Protein AF-A0A3B9W2B0-F1 (afdb_monomer_lite)

Radius of gyration: 23.86 Å; chains: 1; bounding box: 33×15×78 Å

pLDDT: mean 93.11, std 9.09, range [56.72, 98.31]

Secondary structure (DSSP, 8-state):
-HHHHHTSSS--EES--HHHHHHHHHTT--EE-THHHHHHHHHHHHHHHHHHHHHHHHHHHHHHT----

Sequence (69 aa):
DIPLLTLVGHPVAINPDSRLRRHARDNNWPVYDFRSGRRAATLGLKAATAGGAVYGLWRGYSRMRGPRN

Structure (mmCIF, N/CA/C/O backbone):
data_AF-A0A3B9W2B0-F1
#
_entry.id   AF-A0A3B9W2B0-F1
#
loop_
_atom_site.group_PDB
_atom_site.id
_atom_site.type_symbol
_atom_site.label_atom_id
_atom_site.label_alt_id
_atom_site.label_comp_id
_atom_site.label_asym_id
_atom_site.label_entity_id
_atom_site.label_seq_id
_atom_site.pdbx_PDB_ins_code
_atom_site.Cartn_x
_atom_site.Cartn_y
_atom_site.Cartn_z
_atom_site.occupancy
_atom_site.B_iso_or_equiv
_atom_site.auth_seq_id
_atom_site.auth_comp_id
_atom_s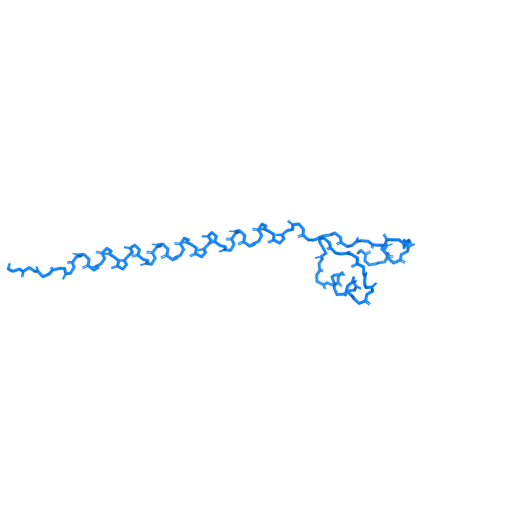ite.auth_asym_id
_atom_site.auth_atom_id
_atom_site.pdbx_PDB_model_num
ATOM 1 N N . ASP A 1 1 ? -0.506 -7.841 13.517 1.00 89.19 1 ASP A N 1
ATOM 2 C CA . ASP A 1 1 ? -0.758 -6.419 13.856 1.00 89.19 1 ASP A CA 1
ATOM 3 C C . ASP A 1 1 ? -2.181 -6.124 14.303 1.00 89.19 1 ASP A C 1
ATOM 5 O O . ASP A 1 1 ? -2.352 -5.307 15.194 1.00 89.19 1 ASP A O 1
ATOM 9 N N . ILE A 1 2 ? -3.195 -6.797 13.743 1.00 95.38 2 ILE A N 1
ATOM 10 C CA . ILE A 1 2 ? -4.606 -6.581 14.114 1.00 95.38 2 ILE A CA 1
ATOM 11 C C . ILE A 1 2 ? -4.853 -6.588 15.639 1.00 95.38 2 ILE A C 1
ATOM 13 O O . ILE A 1 2 ? -5.478 -5.637 16.101 1.00 95.38 2 ILE A O 1
ATOM 17 N N . PRO A 1 3 ? -4.354 -7.562 16.439 1.00 96.56 3 PRO A N 1
ATOM 18 C CA . PRO A 1 3 ? -4.643 -7.582 17.875 1.00 96.56 3 PRO A CA 1
ATOM 19 C C . PRO A 1 3 ? -4.196 -6.308 18.596 1.00 96.56 3 PRO A C 1
ATOM 21 O O . PRO A 1 3 ? -4.958 -5.750 19.369 1.00 96.56 3 PRO A O 1
ATOM 24 N N . LEU A 1 4 ? -2.998 -5.807 18.288 1.00 96.69 4 LEU A N 1
ATOM 25 C CA . LEU A 1 4 ? -2.467 -4.581 18.883 1.00 96.69 4 LEU A CA 1
ATOM 26 C C . LEU A 1 4 ? -3.268 -3.349 18.439 1.00 96.69 4 LEU A C 1
ATOM 28 O O . LEU A 1 4 ? -3.665 -2.538 19.268 1.00 96.69 4 LEU A O 1
ATOM 32 N N . LEU A 1 5 ? -3.518 -3.216 17.133 1.00 97.12 5 LEU A N 1
ATOM 33 C CA . LEU A 1 5 ? -4.216 -2.054 16.574 1.00 97.12 5 LEU A CA 1
ATOM 34 C C . LEU A 1 5 ? -5.681 -1.977 17.024 1.00 97.12 5 LEU A C 1
ATOM 36 O O . LEU A 1 5 ? -6.228 -0.891 17.135 1.00 97.12 5 LEU A O 1
ATOM 40 N N . THR A 1 6 ? -6.303 -3.107 17.350 1.00 96.50 6 THR A N 1
ATOM 41 C CA . THR A 1 6 ? -7.681 -3.124 17.867 1.00 96.50 6 THR A CA 1
ATOM 42 C C . THR A 1 6 ? -7.779 -2.562 19.292 1.00 96.50 6 THR A C 1
ATOM 44 O O . THR A 1 6 ? -8.855 -2.159 19.715 1.00 96.50 6 THR A O 1
ATOM 47 N N . LEU A 1 7 ? -6.673 -2.520 20.043 1.00 97.19 7 LEU A N 1
ATOM 48 C CA . LEU A 1 7 ? -6.656 -2.063 21.438 1.00 97.19 7 LEU A CA 1
ATOM 49 C C . LEU A 1 7 ? -6.424 -0.552 21.591 1.00 97.19 7 LEU A C 1
ATOM 51 O O . LEU A 1 7 ? -6.572 -0.026 22.692 1.00 97.19 7 LEU A O 1
ATOM 55 N N . VAL A 1 8 ? -6.028 0.151 20.527 1.00 96.75 8 VAL A N 1
ATOM 56 C CA . VAL A 1 8 ? -5.741 1.593 20.581 1.00 96.75 8 VAL A CA 1
ATOM 57 C C . VAL A 1 8 ? -6.953 2.415 20.150 1.00 96.75 8 VAL A C 1
ATOM 59 O O . VAL A 1 8 ? -7.753 1.975 19.333 1.00 96.75 8 VAL A O 1
ATOM 62 N N . GLY A 1 9 ? -7.065 3.650 20.645 1.00 97.44 9 GLY A N 1
ATOM 63 C CA . GLY A 1 9 ? -8.186 4.531 20.288 1.00 97.44 9 GLY A CA 1
ATOM 64 C C . GLY A 1 9 ? -8.174 5.032 18.836 1.00 97.44 9 GLY A C 1
ATOM 65 O O . GLY A 1 9 ? -9.229 5.328 18.289 1.00 97.44 9 GLY A O 1
ATOM 66 N N . HIS A 1 10 ? -6.997 5.116 18.202 1.00 97.50 10 HIS A N 1
ATOM 67 C CA . HIS A 1 10 ? -6.830 5.676 16.852 1.00 97.50 10 HIS A CA 1
ATOM 68 C C . HIS A 1 10 ? -5.892 4.801 16.001 1.00 97.50 10 HIS A C 1
ATOM 70 O O . HIS A 1 10 ? -4.714 5.128 15.831 1.00 97.50 10 HIS A O 1
ATOM 76 N N . PRO A 1 11 ? -6.367 3.649 15.504 1.00 98.12 11 PRO A N 1
ATOM 77 C CA . PRO A 1 11 ? -5.541 2.745 14.715 1.00 98.12 11 PRO A CA 1
ATOM 78 C C . PRO A 1 11 ? -5.242 3.292 13.319 1.00 98.12 11 PRO A C 1
ATOM 80 O O . PRO A 1 11 ? -6.106 3.850 12.648 1.00 98.12 11 PRO A O 1
ATOM 83 N N . VAL A 1 12 ? -4.014 3.061 12.851 1.00 98.12 12 VAL A N 1
ATOM 84 C CA . VAL A 1 12 ? -3.561 3.391 11.493 1.00 98.12 12 VAL A CA 1
ATOM 85 C C . VAL A 1 12 ? -2.743 2.225 10.947 1.00 98.12 12 VAL A C 1
ATOM 87 O O . VAL A 1 12 ? -1.799 1.758 11.584 1.00 98.12 12 VAL A O 1
ATOM 90 N N . ALA A 1 13 ? -3.078 1.752 9.748 1.00 98.06 13 ALA A N 1
ATOM 91 C CA . ALA A 1 13 ? -2.392 0.638 9.106 1.00 98.06 13 ALA A CA 1
ATOM 92 C C . ALA A 1 13 ? -1.287 1.140 8.160 1.00 98.06 13 ALA A C 1
ATOM 94 O O . ALA A 1 13 ? -1.552 1.604 7.048 1.00 98.06 13 ALA A O 1
ATOM 95 N N . ILE A 1 14 ? -0.028 1.009 8.584 1.00 96.69 14 ILE A N 1
ATOM 96 C CA . ILE A 1 14 ? 1.151 1.379 7.789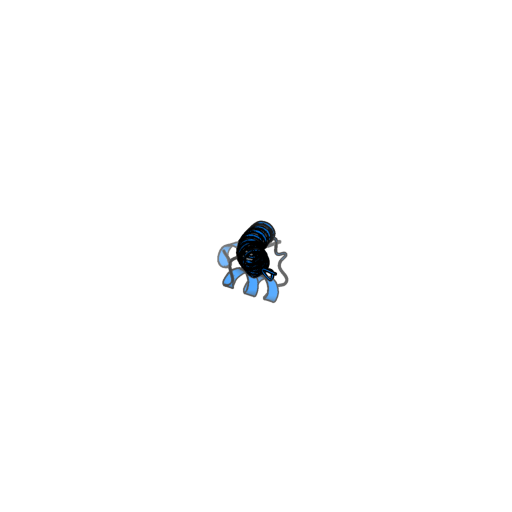 1.00 96.69 14 ILE A CA 1
ATOM 97 C C . ILE A 1 14 ? 1.700 0.158 7.055 1.00 96.69 14 ILE A C 1
ATOM 99 O O . ILE A 1 14 ? 1.955 -0.878 7.658 1.00 96.69 14 ILE A O 1
ATOM 103 N N . ASN A 1 15 ? 1.916 0.288 5.746 1.00 96.19 15 ASN A N 1
ATOM 104 C CA . ASN A 1 15 ? 2.420 -0.765 4.868 1.00 96.19 15 ASN A CA 1
ATOM 105 C C . ASN A 1 15 ? 1.739 -2.132 5.109 1.00 96.19 15 ASN A C 1
ATOM 107 O O . ASN A 1 15 ? 2.441 -3.148 5.190 1.00 96.19 15 ASN A O 1
ATOM 111 N N . PRO A 1 16 ? 0.395 -2.203 5.199 1.00 96.81 16 PRO A N 1
ATOM 112 C CA . PRO A 1 16 ? -0.266 -3.420 5.638 1.00 96.81 16 PRO A CA 1
ATOM 113 C C . PRO A 1 16 ? -0.080 -4.557 4.637 1.00 96.81 16 PRO A C 1
ATOM 115 O O . PRO A 1 16 ? -0.020 -4.339 3.415 1.00 96.81 16 PRO A O 1
ATOM 118 N N . ASP A 1 17 ? -0.040 -5.778 5.163 1.00 96.25 17 ASP A N 1
ATOM 119 C CA . ASP A 1 17 ? -0.260 -6.986 4.375 1.00 96.25 17 ASP A CA 1
ATOM 120 C C . ASP A 1 17 ? -1.731 -7.096 3.916 1.00 96.25 17 ASP A C 1
ATOM 122 O O . ASP A 1 17 ? -2.570 -6.228 4.176 1.00 96.25 17 ASP A O 1
ATOM 126 N N . SER A 1 18 ? -2.059 -8.152 3.172 1.00 96.62 18 SER A N 1
ATOM 127 C CA . SER A 1 18 ? -3.402 -8.332 2.610 1.00 96.62 18 SER A CA 1
ATOM 128 C C . SER A 1 18 ? -4.476 -8.594 3.671 1.00 96.62 18 SER A C 1
ATOM 130 O O . SER A 1 18 ? -5.636 -8.232 3.463 1.00 96.62 18 SER A O 1
ATOM 132 N N . ARG A 1 19 ? -4.116 -9.205 4.806 1.00 97.88 19 ARG A N 1
ATOM 133 C CA . ARG A 1 19 ? -5.042 -9.496 5.906 1.00 97.88 19 ARG A CA 1
ATOM 134 C C . ARG A 1 19 ? -5.341 -8.226 6.696 1.00 97.88 19 ARG A C 1
ATOM 136 O O . ARG A 1 19 ? -6.509 -7.888 6.863 1.00 97.88 19 ARG A O 1
ATOM 143 N N . LEU A 1 20 ? -4.306 -7.497 7.110 1.00 97.88 20 LEU A N 1
ATOM 144 C CA . LEU A 1 20 ? -4.443 -6.230 7.818 1.00 97.88 20 LEU A CA 1
ATOM 145 C C . LEU A 1 20 ? -5.133 -5.176 6.949 1.00 97.88 20 LEU A C 1
ATOM 147 O O . LEU A 1 20 ? -5.954 -4.430 7.459 1.00 97.88 20 LEU A O 1
ATOM 151 N N . ARG A 1 21 ? -4.872 -5.140 5.635 1.00 97.75 21 ARG A N 1
ATOM 152 C CA . ARG A 1 21 ? -5.543 -4.200 4.721 1.00 97.75 21 ARG A CA 1
ATOM 153 C C . ARG A 1 21 ? -7.043 -4.439 4.621 1.00 97.75 21 ARG A C 1
ATOM 155 O O . ARG A 1 21 ? -7.789 -3.469 4.565 1.00 97.75 21 ARG A O 1
ATOM 162 N N . ARG A 1 22 ? -7.475 -5.702 4.552 1.00 98.31 22 ARG A N 1
ATOM 163 C CA . ARG A 1 22 ? -8.905 -6.045 4.561 1.00 98.31 22 ARG A CA 1
ATOM 164 C C . ARG A 1 22 ? -9.542 -5.593 5.864 1.00 98.31 22 ARG A C 1
ATOM 166 O O . ARG A 1 22 ? -10.431 -4.762 5.827 1.00 98.31 22 ARG A O 1
ATOM 173 N N . HIS A 1 23 ? -8.962 -6.001 6.989 1.00 98.19 23 HIS A N 1
ATOM 174 C CA . HIS A 1 23 ? -9.465 -5.613 8.301 1.00 98.19 23 HIS A CA 1
ATOM 175 C C . HIS A 1 23 ? -9.513 -4.088 8.498 1.00 98.19 23 HIS A C 1
ATOM 177 O O . HIS A 1 23 ? -10.510 -3.563 8.979 1.00 98.19 23 HIS A O 1
ATOM 183 N N . ALA A 1 24 ? -8.470 -3.367 8.079 1.00 98.19 24 ALA A N 1
ATOM 184 C CA . ALA A 1 24 ? -8.433 -1.910 8.123 1.00 98.19 24 ALA A CA 1
ATOM 185 C C . ALA A 1 24 ? -9.540 -1.282 7.265 1.00 98.19 24 ALA A C 1
ATOM 187 O O . ALA A 1 24 ? -10.169 -0.331 7.703 1.00 98.19 24 ALA A O 1
ATOM 188 N N . ARG A 1 25 ? -9.826 -1.825 6.073 1.00 97.75 25 ARG A N 1
ATOM 189 C CA . ARG A 1 25 ? -10.950 -1.361 5.243 1.00 97.75 25 ARG A CA 1
ATOM 190 C C . ARG A 1 25 ? -12.298 -1.641 5.897 1.00 97.75 25 ARG A C 1
ATOM 192 O O . ARG A 1 25 ? -13.121 -0.738 5.947 1.00 97.75 25 ARG A O 1
ATOM 199 N N . ASP A 1 26 ? -12.487 -2.844 6.429 1.00 98.25 26 ASP A N 1
ATOM 200 C CA . ASP A 1 26 ? -13.736 -3.253 7.078 1.00 98.25 26 ASP A CA 1
ATOM 201 C C . ASP A 1 26 ? -14.042 -2.386 8.313 1.00 98.25 26 ASP A C 1
ATOM 203 O O . ASP A 1 26 ? -15.200 -2.111 8.611 1.00 98.25 26 ASP A O 1
ATOM 207 N N . ASN A 1 27 ? -13.000 -1.903 9.001 1.00 97.88 27 ASN A N 1
ATOM 208 C CA . ASN A 1 27 ? -13.110 -1.043 10.182 1.00 97.88 27 ASN A CA 1
ATOM 209 C C . ASN A 1 27 ? -12.866 0.449 9.889 1.00 97.88 27 ASN A C 1
ATOM 211 O O . ASN A 1 27 ? -12.756 1.243 10.820 1.00 97.88 27 ASN A O 1
ATOM 215 N N . ASN A 1 28 ? -12.773 0.847 8.615 1.00 97.88 28 ASN A N 1
ATOM 216 C CA . ASN A 1 28 ? -12.508 2.227 8.185 1.00 97.88 28 ASN A CA 1
ATOM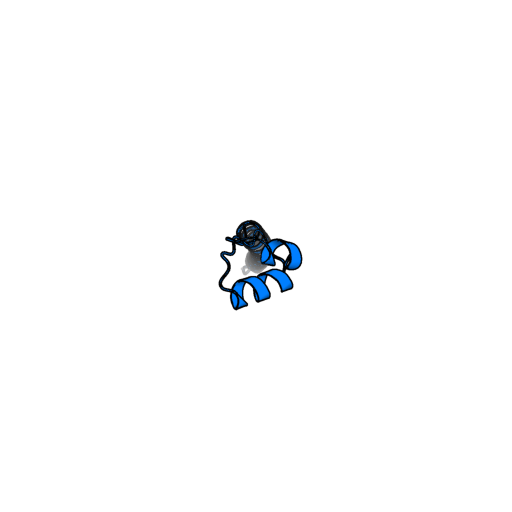 217 C C . ASN A 1 28 ? -11.247 2.866 8.805 1.00 97.88 28 ASN A C 1
ATOM 219 O O . ASN A 1 28 ? -11.184 4.076 9.022 1.00 97.88 28 ASN A O 1
ATOM 223 N N . TRP A 1 29 ? -10.218 2.067 9.081 1.00 98.25 29 TRP A N 1
ATOM 224 C CA . TRP A 1 29 ? -8.933 2.564 9.559 1.00 98.25 29 TRP A CA 1
ATOM 225 C C . TRP A 1 29 ? -8.150 3.222 8.415 1.00 98.25 29 TRP A C 1
ATOM 227 O O . TRP A 1 29 ? -8.096 2.667 7.310 1.00 98.25 29 TRP A O 1
ATOM 237 N N . PRO A 1 30 ? -7.472 4.356 8.663 1.00 98.19 30 PRO A N 1
ATOM 238 C CA . PRO A 1 30 ? -6.547 4.938 7.702 1.00 98.19 30 PRO A CA 1
ATOM 239 C C . PRO A 1 30 ? -5.464 3.940 7.278 1.00 98.19 30 PRO A C 1
ATOM 241 O O . PRO A 1 30 ? -4.899 3.214 8.102 1.00 98.19 30 PRO A O 1
ATOM 244 N N . VAL A 1 31 ? -5.150 3.924 5.980 1.00 97.31 31 VAL A N 1
ATOM 245 C CA . VAL A 1 31 ? -4.129 3.050 5.394 1.00 97.31 31 VAL A CA 1
ATOM 246 C C . VAL A 1 31 ? -3.101 3.885 4.644 1.00 97.31 31 VAL A C 1
ATOM 248 O O . VAL A 1 31 ? -3.450 4.594 3.703 1.00 97.31 31 VAL A O 1
ATOM 251 N N . TYR A 1 32 ? -1.825 3.710 4.980 1.00 96.25 32 TYR A N 1
ATOM 252 C CA . TYR A 1 32 ? -0.716 4.308 4.238 1.00 96.25 32 TYR A CA 1
ATOM 253 C C . TYR A 1 32 ? 0.202 3.212 3.700 1.00 96.25 32 TYR A C 1
ATOM 255 O O . TYR A 1 32 ? 0.813 2.474 4.468 1.00 96.25 32 TYR A O 1
ATOM 263 N N . ASP A 1 33 ? 0.305 3.089 2.374 1.00 94.69 33 ASP A N 1
ATOM 264 C CA . ASP A 1 33 ? 1.205 2.129 1.722 1.00 94.69 33 ASP A CA 1
ATOM 265 C C . ASP A 1 33 ? 2.287 2.842 0.910 1.00 94.69 33 ASP A C 1
ATOM 267 O O . ASP A 1 33 ? 2.099 3.192 -0.258 1.00 94.69 33 ASP A O 1
ATOM 271 N N . PHE A 1 34 ? 3.456 2.981 1.529 1.00 93.38 34 PHE A N 1
ATOM 27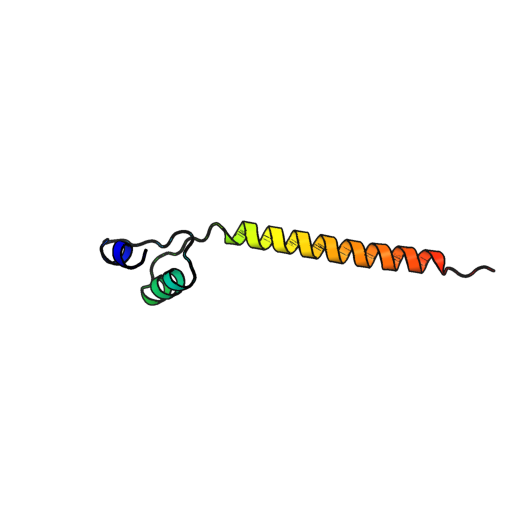2 C CA . PHE A 1 34 ? 4.630 3.633 0.955 1.00 93.38 34 PHE A CA 1
ATOM 273 C C . PHE A 1 34 ? 5.404 2.724 -0.012 1.00 93.38 34 PHE A C 1
ATOM 275 O O . PHE A 1 34 ? 6.299 3.178 -0.723 1.00 93.38 34 PHE A O 1
ATOM 282 N N . ARG A 1 35 ? 5.061 1.430 -0.091 1.00 91.88 35 ARG A N 1
ATOM 283 C CA . ARG A 1 35 ? 5.713 0.482 -1.012 1.00 91.88 35 ARG A CA 1
ATOM 284 C C . ARG A 1 35 ? 5.112 0.528 -2.413 1.00 91.88 35 ARG A C 1
ATOM 286 O O . ARG A 1 35 ? 5.766 0.095 -3.364 1.00 91.88 35 ARG A O 1
ATOM 293 N N . SER A 1 36 ? 3.891 1.042 -2.547 1.00 88.38 36 SER A N 1
ATOM 294 C CA . SER A 1 36 ? 3.145 1.085 -3.810 1.00 88.38 36 SER A CA 1
ATOM 295 C C . SER A 1 36 ? 3.932 1.776 -4.926 1.00 88.38 36 SER A C 1
ATOM 297 O O . SER A 1 36 ? 4.086 1.206 -6.005 1.00 88.38 36 SER A O 1
ATOM 299 N N . GLY A 1 37 ? 4.514 2.948 -4.643 1.00 89.50 37 GLY A N 1
ATOM 300 C CA . GLY A 1 37 ? 5.289 3.713 -5.626 1.00 89.50 37 GLY A CA 1
ATOM 301 C C . GLY A 1 37 ? 6.516 2.955 -6.135 1.00 89.50 37 GLY A C 1
ATOM 302 O O . GLY A 1 37 ? 6.714 2.824 -7.342 1.00 89.50 37 GLY A O 1
ATOM 303 N N . ARG A 1 38 ? 7.295 2.351 -5.227 1.00 92.81 38 ARG A N 1
ATOM 304 C CA . ARG A 1 38 ? 8.469 1.540 -5.597 1.00 92.81 38 ARG A CA 1
ATOM 305 C C . ARG A 1 38 ? 8.090 0.352 -6.484 1.00 92.81 38 ARG A C 1
ATOM 307 O O . ARG A 1 38 ? 8.806 0.044 -7.438 1.00 92.81 38 ARG A O 1
ATOM 314 N N . ARG A 1 39 ? 6.976 -0.321 -6.180 1.00 92.25 39 ARG A N 1
ATOM 315 C CA . ARG A 1 39 ? 6.479 -1.453 -6.980 1.00 92.25 39 ARG A CA 1
ATOM 316 C C . ARG A 1 39 ? 6.071 -1.009 -8.384 1.00 92.25 39 ARG A C 1
ATOM 318 O O . ARG A 1 39 ? 6.493 -1.646 -9.346 1.00 92.25 39 ARG A O 1
ATOM 325 N N . ALA A 1 40 ? 5.327 0.092 -8.497 1.00 94.06 40 ALA A N 1
ATOM 326 C CA . ALA A 1 40 ? 4.922 0.657 -9.783 1.00 94.06 40 ALA A CA 1
ATOM 327 C C . ALA A 1 40 ? 6.134 1.061 -10.638 1.00 94.06 40 ALA A C 1
ATOM 329 O O . ALA A 1 40 ? 6.226 0.661 -11.796 1.00 94.06 40 ALA A O 1
ATOM 330 N N . ALA A 1 41 ? 7.110 1.759 -10.047 1.00 95.31 41 ALA A N 1
ATOM 331 C CA . ALA A 1 41 ? 8.339 2.151 -10.737 1.00 95.31 41 ALA A CA 1
ATOM 332 C C . ALA A 1 41 ? 9.138 0.936 -11.238 1.00 95.31 41 ALA A C 1
ATOM 334 O O . ALA A 1 41 ? 9.573 0.900 -12.387 1.00 95.31 41 ALA A O 1
ATOM 335 N N . THR A 1 42 ? 9.282 -0.096 -10.399 1.00 96.50 42 THR A N 1
ATOM 336 C CA . THR A 1 42 ? 9.996 -1.329 -10.773 1.00 96.50 42 THR A CA 1
ATOM 337 C C . THR A 1 42 ? 9.304 -2.050 -11.931 1.00 96.50 42 THR A C 1
ATOM 339 O O . THR A 1 42 ? 9.971 -2.557 -12.832 1.00 96.50 42 THR A O 1
ATOM 342 N N . LEU A 1 43 ? 7.970 -2.101 -11.921 1.00 96.62 43 LEU A N 1
ATOM 343 C CA . LEU A 1 43 ? 7.194 -2.694 -13.006 1.00 96.62 43 LEU A CA 1
ATOM 344 C C . LEU A 1 43 ? 7.358 -1.899 -14.308 1.00 96.62 43 LEU A C 1
ATOM 346 O O . LEU A 1 43 ? 7.618 -2.495 -15.351 1.00 96.62 43 LEU A O 1
ATOM 350 N N . GLY A 1 44 ? 7.265 -0.568 -14.231 1.00 97.00 44 GLY A N 1
ATOM 351 C CA . GLY A 1 44 ? 7.455 0.321 -15.377 1.00 97.00 44 GLY A CA 1
ATOM 352 C C . GLY A 1 44 ? 8.832 0.158 -16.015 1.00 97.00 44 GLY A C 1
ATOM 353 O O . GLY A 1 44 ? 8.926 -0.000 -17.229 1.00 97.00 44 GLY A O 1
ATOM 354 N N . LEU A 1 45 ? 9.889 0.091 -15.199 1.00 97.88 45 LEU A N 1
ATOM 355 C CA . LEU A 1 45 ? 11.247 -0.154 -15.683 1.00 97.88 45 LEU A CA 1
ATOM 356 C C . LEU A 1 45 ? 11.346 -1.482 -16.446 1.00 97.88 45 LEU A C 1
ATOM 358 O O . LEU A 1 45 ? 11.836 -1.506 -17.571 1.00 97.88 45 LEU A O 1
ATOM 362 N N . LYS A 1 46 ? 10.838 -2.578 -15.867 1.00 97.44 46 LYS A N 1
ATOM 363 C CA . LYS A 1 46 ? 10.859 -3.901 -16.515 1.00 97.44 46 LYS A CA 1
ATOM 364 C C . LYS A 1 46 ? 10.113 -3.901 -17.850 1.00 97.44 46 LYS A C 1
ATOM 366 O O . LYS A 1 46 ? 10.616 -4.451 -18.828 1.00 97.44 46 LYS A O 1
ATOM 371 N N . ALA A 1 47 ? 8.937 -3.275 -17.893 1.00 97.50 47 ALA A N 1
ATOM 372 C CA . ALA A 1 47 ? 8.145 -3.160 -19.113 1.00 97.50 47 ALA A CA 1
ATOM 373 C C . ALA A 1 47 ? 8.876 -2.340 -20.189 1.00 97.50 47 ALA A C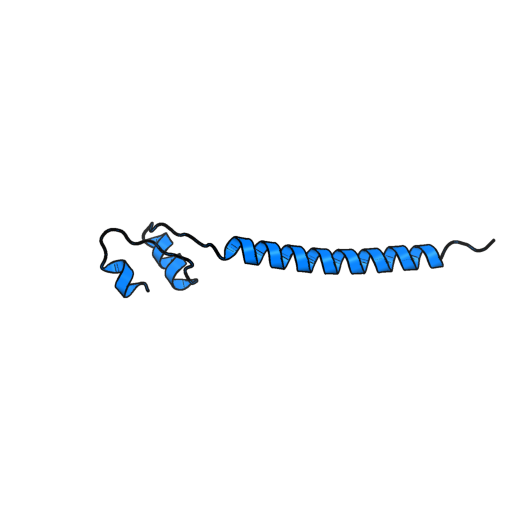 1
ATOM 375 O O . ALA A 1 47 ? 8.938 -2.762 -21.343 1.00 97.50 47 ALA A O 1
ATOM 376 N N . ALA A 1 48 ? 9.487 -1.215 -19.805 1.00 96.94 48 ALA A N 1
ATOM 377 C CA . ALA A 1 48 ? 10.251 -0.365 -20.712 1.00 96.94 48 ALA A CA 1
ATOM 378 C C . ALA A 1 48 ? 11.466 -1.096 -21.303 1.00 96.94 48 ALA A C 1
ATOM 380 O O . ALA A 1 48 ? 11.683 -1.038 -22.512 1.00 96.94 48 ALA A O 1
ATOM 381 N N . THR A 1 49 ? 12.226 -1.832 -20.484 1.00 97.50 49 THR A N 1
ATOM 382 C CA . THR A 1 49 ? 13.365 -2.629 -20.964 1.00 97.50 49 THR A CA 1
ATOM 383 C C . THR A 1 49 ? 12.925 -3.688 -21.975 1.00 97.50 49 THR A C 1
ATOM 385 O O . THR A 1 49 ? 13.533 -3.804 -23.039 1.00 97.50 49 THR A O 1
ATOM 388 N N . ALA A 1 50 ? 11.851 -4.429 -21.683 1.00 97.50 50 ALA A N 1
ATOM 389 C CA . ALA A 1 50 ? 11.327 -5.442 -22.597 1.00 97.50 50 ALA A CA 1
ATOM 390 C C . ALA A 1 50 ? 10.841 -4.825 -23.921 1.00 97.50 50 ALA A C 1
ATOM 392 O O . ALA A 1 50 ? 11.217 -5.294 -24.997 1.00 97.50 50 ALA A O 1
ATOM 393 N N . GLY A 1 51 ? 10.062 -3.740 -23.851 1.00 97.75 51 GLY A N 1
ATOM 394 C CA . GLY A 1 51 ? 9.567 -3.033 -25.034 1.00 97.75 51 GLY A CA 1
ATOM 395 C C . GLY A 1 51 ? 10.694 -2.454 -25.893 1.00 97.75 51 GLY A C 1
ATOM 396 O O . GLY A 1 51 ? 10.690 -2.622 -27.112 1.00 97.75 51 GLY A O 1
ATOM 397 N N . GLY A 1 52 ? 11.699 -1.842 -25.262 1.00 97.19 52 GLY A N 1
ATOM 398 C CA . GLY A 1 52 ? 12.872 -1.301 -25.947 1.00 97.19 52 GLY A CA 1
ATOM 399 C C . GLY A 1 52 ? 13.688 -2.373 -26.671 1.00 97.19 52 GLY A C 1
ATOM 400 O O . GLY A 1 52 ? 14.090 -2.162 -27.816 1.00 97.19 52 GLY A O 1
ATOM 401 N N . ALA A 1 53 ? 13.882 -3.542 -26.051 1.00 97.56 53 ALA A N 1
ATOM 402 C CA . ALA A 1 53 ? 14.591 -4.661 -26.672 1.00 97.56 53 ALA A CA 1
ATOM 403 C C . ALA A 1 53 ? 13.853 -5.195 -27.912 1.00 97.56 53 ALA A C 1
ATOM 405 O O . ALA A 1 53 ? 14.457 -5.328 -28.977 1.00 97.56 53 ALA A O 1
ATOM 406 N N . VAL A 1 54 ? 12.542 -5.439 -27.803 1.00 97.38 54 VAL A N 1
ATOM 407 C CA . VAL A 1 54 ? 11.712 -5.906 -28.930 1.00 97.38 54 VAL A CA 1
ATOM 408 C C . VAL A 1 54 ? 11.732 -4.900 -30.081 1.00 97.38 54 VAL A C 1
ATOM 410 O O . VAL A 1 54 ? 11.975 -5.277 -31.229 1.00 97.38 54 VAL A O 1
ATOM 413 N N . TYR A 1 55 ? 11.534 -3.614 -29.780 1.00 95.94 55 TYR A N 1
ATOM 414 C CA . TYR A 1 55 ? 11.565 -2.556 -30.787 1.00 95.94 55 TYR A CA 1
ATOM 415 C C . TYR A 1 55 ? 12.932 -2.455 -31.476 1.00 95.94 55 TYR A C 1
ATOM 417 O O . TYR A 1 55 ? 13.005 -2.388 -32.705 1.00 95.94 55 TYR A O 1
ATOM 425 N N . GLY A 1 56 ? 14.020 -2.494 -30.701 1.00 95.44 56 GLY A N 1
ATOM 426 C CA . GLY A 1 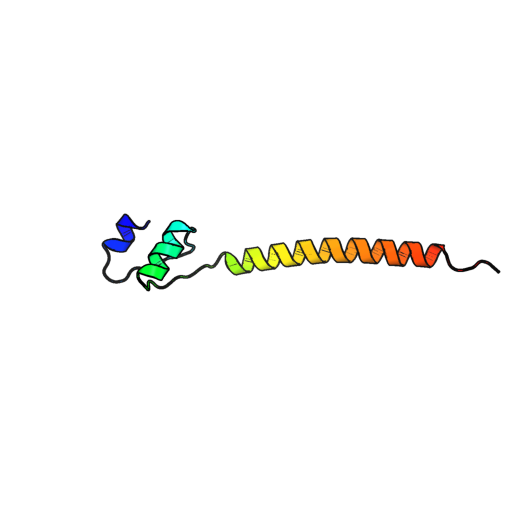56 ? 15.383 -2.450 -31.226 1.00 95.44 56 GLY A CA 1
ATOM 427 C C . GLY A 1 56 ? 15.675 -3.598 -32.193 1.00 95.44 56 GLY A C 1
ATOM 428 O O . GLY A 1 56 ? 16.195 -3.362 -33.286 1.00 95.44 56 GLY A O 1
ATOM 429 N N . LEU A 1 57 ? 15.273 -4.822 -31.836 1.00 95.94 57 LEU A N 1
ATOM 430 C CA . LEU A 1 57 ? 15.421 -6.004 -32.690 1.00 95.94 57 LEU A CA 1
ATOM 431 C C . LEU A 1 57 ? 14.597 -5.889 -33.979 1.00 95.94 57 LEU A C 1
ATOM 433 O O . LEU A 1 57 ? 15.138 -6.094 -35.067 1.00 95.94 57 LEU A O 1
ATOM 437 N N . TRP A 1 58 ? 13.319 -5.510 -33.883 1.00 92.75 58 TRP A N 1
ATOM 438 C CA . TRP A 1 58 ? 12.443 -5.337 -35.049 1.00 92.75 58 TRP A CA 1
ATOM 439 C C . TRP A 1 58 ? 12.973 -4.275 -36.020 1.00 92.75 58 TRP A C 1
ATOM 441 O O . TRP A 1 58 ? 13.055 -4.506 -37.231 1.00 92.75 58 TRP A O 1
ATOM 451 N N . ARG A 1 59 ? 13.401 -3.123 -35.491 1.00 93.94 59 ARG A N 1
ATOM 452 C CA . ARG A 1 59 ? 13.965 -2.021 -36.279 1.00 93.94 59 ARG A CA 1
ATOM 453 C C . ARG A 1 59 ? 15.295 -2.423 -36.921 1.00 93.94 59 ARG A C 1
ATOM 455 O O . ARG A 1 59 ? 15.535 -2.095 -38.083 1.00 93.94 59 ARG A O 1
ATOM 462 N N . GLY A 1 60 ? 16.155 -3.134 -36.191 1.00 90.25 60 GLY A N 1
ATOM 463 C CA . GLY A 1 60 ? 17.425 -3.652 -36.710 1.00 90.25 60 GLY A CA 1
ATOM 464 C C . GLY A 1 60 ? 17.227 -4.651 -37.851 1.00 90.25 60 GLY A C 1
ATOM 465 O O . GLY A 1 60 ? 17.814 -4.498 -38.922 1.00 90.25 60 GLY A O 1
ATOM 466 N N . TYR A 1 61 ? 16.333 -5.620 -37.661 1.00 90.44 61 TYR A N 1
ATOM 467 C CA . TYR A 1 61 ? 15.973 -6.610 -38.674 1.00 90.44 61 TYR A CA 1
ATOM 468 C C . TYR A 1 61 ? 15.373 -5.979 -39.936 1.00 90.44 61 TYR A C 1
ATOM 470 O O . TYR A 1 61 ? 15.781 -6.307 -41.050 1.00 90.44 61 TYR A O 1
ATOM 478 N N . SER A 1 62 ? 14.455 -5.024 -39.767 1.00 84.88 62 SER A N 1
ATOM 479 C CA . SER A 1 62 ? 13.815 -4.319 -40.885 1.00 84.88 62 SER A CA 1
ATOM 480 C C . SER A 1 62 ? 14.827 -3.541 -41.733 1.00 84.88 62 SER A C 1
ATOM 482 O O . SER A 1 62 ? 14.688 -3.477 -42.951 1.00 84.88 62 SER A O 1
ATOM 484 N N . ARG A 1 63 ? 15.896 -3.007 -41.122 1.00 84.38 63 ARG A N 1
ATOM 485 C CA . ARG A 1 63 ? 16.974 -2.328 -41.858 1.00 84.38 63 ARG A CA 1
ATOM 486 C C . ARG A 1 63 ? 17.838 -3.292 -42.679 1.00 84.38 63 ARG A C 1
ATOM 488 O O . ARG A 1 63 ? 18.278 -2.916 -43.760 1.00 84.38 63 ARG A O 1
ATOM 495 N N . MET A 1 64 ? 18.065 -4.517 -42.205 1.00 76.62 64 MET A N 1
ATOM 496 C CA . MET A 1 64 ? 18.874 -5.514 -42.926 1.00 76.62 64 MET A CA 1
ATOM 497 C C . MET A 1 64 ? 18.164 -6.115 -44.149 1.00 76.62 64 MET A C 1
ATOM 499 O O . MET A 1 64 ? 18.829 -6.670 -45.018 1.00 76.62 64 MET A O 1
ATOM 503 N N . ARG A 1 65 ? 16.835 -5.987 -44.242 1.00 71.88 65 ARG A N 1
ATOM 504 C CA . ARG A 1 65 ? 16.027 -6.482 -45.370 1.00 71.88 65 ARG A CA 1
ATOM 505 C C . ARG A 1 65 ? 15.695 -5.430 -46.438 1.00 71.88 65 ARG A C 1
ATOM 507 O O . ARG A 1 65 ? 14.877 -5.709 -47.309 1.00 71.88 65 ARG A O 1
ATOM 514 N N . GLY A 1 66 ? 16.296 -4.239 -46.387 1.00 68.06 66 GLY A N 1
ATOM 515 C CA . GLY A 1 66 ? 16.122 -3.234 -47.443 1.00 68.06 66 GLY A CA 1
ATOM 516 C C . GLY A 1 66 ? 16.569 -3.776 -48.814 1.00 68.06 66 GLY A C 1
ATOM 517 O O . GLY A 1 66 ? 17.607 -4.440 -48.868 1.00 68.06 66 GLY A O 1
ATOM 518 N N . PRO A 1 67 ? 15.802 -3.545 -49.899 1.00 64.25 67 PRO A N 1
ATOM 519 C CA . PRO A 1 67 ? 16.029 -4.189 -51.190 1.00 64.25 67 PRO A CA 1
ATOM 520 C C . PRO A 1 67 ? 17.384 -3.788 -51.780 1.00 64.25 67 PRO A C 1
ATOM 522 O O . PRO A 1 67 ? 17.745 -2.611 -51.802 1.00 64.25 67 PRO A O 1
ATOM 525 N N . ARG A 1 68 ? 18.136 -4.791 -52.241 1.00 59.19 68 ARG A N 1
ATOM 526 C CA . ARG A 1 68 ? 19.325 -4.611 -53.078 1.00 59.19 68 ARG A CA 1
ATOM 527 C C . ARG A 1 68 ? 18.840 -4.539 -54.528 1.00 59.19 68 ARG A C 1
ATOM 529 O O . ARG A 1 68 ? 18.290 -5.530 -55.003 1.00 59.19 68 ARG A O 1
ATOM 536 N N . ASN A 1 69 ? 18.980 -3.369 -55.155 1.00 56.72 69 ASN A N 1
ATOM 537 C CA . ASN A 1 69 ? 18.899 -3.219 -56.612 1.00 56.72 69 ASN A CA 1
ATOM 538 C C . ASN A 1 69 ? 20.115 -3.866 -57.274 1.00 56.72 69 ASN A C 1
ATOM 540 O O . ASN A 1 69 ? 21.199 -3.825 -56.642 1.00 56.72 69 ASN A O 1
#

Foldseek 3Di:
DVVVQVPDPARAAELDDPVVVVVCVVVVHHYDRPCVVVVVVVVVVVVVVVVVVVVVVVVVVVVVPDDDD